Protein AF-A0A645CY74-F1 (afdb_monomer_lite)

Structure (mmCIF, N/CA/C/O backbone):
data_AF-A0A645CY74-F1
#
_entry.id   AF-A0A645CY74-F1
#
loop_
_atom_site.group_PDB
_atom_site.id
_atom_site.type_symbol
_atom_site.label_atom_id
_atom_site.label_alt_id
_atom_site.label_comp_id
_atom_site.label_asym_id
_atom_site.label_entity_id
_atom_site.label_seq_id
_atom_site.pdbx_PDB_ins_code
_atom_site.Cartn_x
_atom_site.Cartn_y
_atom_site.Cartn_z
_atom_site.occupancy
_atom_site.B_iso_or_equiv
_atom_site.auth_seq_id
_atom_site.auth_comp_id
_atom_site.auth_asym_id
_atom_site.auth_atom_id
_atom_site.pdbx_PDB_model_num
ATOM 1 N N . MET A 1 1 ? -4.296 3.005 2.859 1.00 95.19 1 MET A N 1
ATOM 2 C CA . MET A 1 1 ? -3.218 2.647 1.909 1.00 95.19 1 MET A CA 1
ATOM 3 C C . MET A 1 1 ? -1.986 3.445 2.280 1.00 95.19 1 MET A C 1
ATOM 5 O O . MET A 1 1 ? -2.137 4.569 2.736 1.00 95.19 1 MET A O 1
ATOM 9 N N . TYR A 1 2 ? -0.799 2.882 2.105 1.00 97.38 2 TYR A N 1
ATOM 10 C CA . TYR A 1 2 ? 0.465 3.506 2.469 1.00 97.38 2 TYR A CA 1
ATOM 11 C C . TYR A 1 2 ? 1.407 3.487 1.275 1.00 97.38 2 TYR A C 1
ATOM 13 O O . TYR A 1 2 ? 1.542 2.454 0.622 1.00 97.38 2 TYR A O 1
ATOM 21 N N . VAL A 1 3 ? 2.042 4.623 1.000 1.00 97.75 3 VAL A N 1
ATOM 22 C CA . VAL A 1 3 ? 2.961 4.824 -0.131 1.00 97.75 3 VAL A CA 1
ATOM 23 C C . VAL A 1 3 ? 4.237 5.529 0.331 1.00 97.75 3 VAL A C 1
ATOM 25 O O . VAL A 1 3 ? 4.358 5.931 1.493 1.00 97.75 3 VAL A O 1
ATOM 28 N N . GLU A 1 4 ? 5.208 5.677 -0.566 1.00 97.38 4 GLU A N 1
ATOM 29 C CA . GLU A 1 4 ? 6.391 6.507 -0.324 1.00 97.38 4 GLU A CA 1
ATOM 30 C C . GLU A 1 4 ? 6.014 7.980 -0.085 1.00 97.38 4 GLU A C 1
ATOM 32 O O . GLU A 1 4 ? 5.143 8.546 -0.752 1.00 97.38 4 GLU A O 1
ATOM 37 N N . GLY A 1 5 ? 6.679 8.614 0.882 1.00 94.81 5 GLY A N 1
ATOM 38 C CA . GLY A 1 5 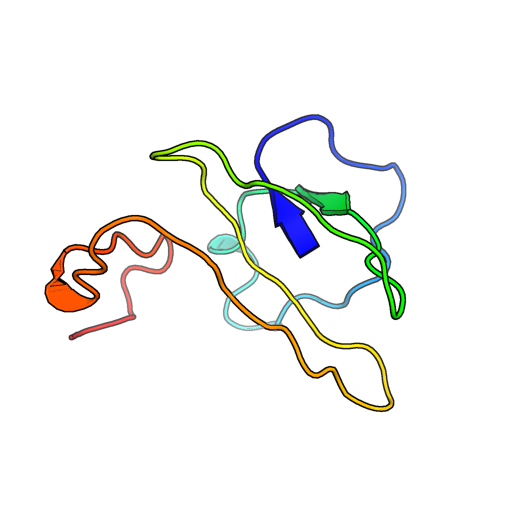? 6.493 10.024 1.214 1.00 94.81 5 GLY A CA 1
ATOM 39 C C . GLY A 1 5 ? 6.561 10.292 2.714 1.00 94.81 5 GLY A C 1
ATOM 40 O O . GLY A 1 5 ? 7.082 9.478 3.473 1.00 94.81 5 GLY A O 1
ATOM 41 N N . GLU A 1 6 ? 6.038 11.450 3.115 1.00 94.06 6 GLU A N 1
ATOM 42 C CA . GLU A 1 6 ? 6.040 11.912 4.503 1.00 94.06 6 GLU A CA 1
ATOM 43 C C . GLU A 1 6 ? 5.150 11.037 5.395 1.00 94.06 6 GLU A C 1
ATOM 45 O O . GLU A 1 6 ? 3.987 10.776 5.077 1.00 94.06 6 GLU A O 1
ATOM 50 N N . GLU A 1 7 ? 5.729 10.564 6.496 1.00 93.62 7 GLU A N 1
ATOM 51 C CA . GLU A 1 7 ? 5.057 9.758 7.512 1.00 93.62 7 GLU A CA 1
ATOM 52 C C . GLU A 1 7 ? 4.175 10.652 8.400 1.00 93.62 7 GLU A C 1
ATOM 54 O O . GLU A 1 7 ? 4.640 11.706 8.840 1.00 93.62 7 GLU A O 1
ATOM 59 N N . PRO A 1 8 ? 2.911 10.271 8.665 1.00 91.94 8 PRO A N 1
ATOM 60 C CA . PRO A 1 8 ? 2.072 11.000 9.608 1.00 91.94 8 PRO A CA 1
ATOM 61 C C . PRO A 1 8 ? 2.587 10.826 11.043 1.00 91.94 8 PRO A C 1
ATOM 63 O O . PRO A 1 8 ? 3.259 9.849 11.362 1.00 91.94 8 PRO A O 1
ATOM 66 N N . GLU A 1 9 ? 2.202 11.731 11.945 1.00 91.00 9 GLU A N 1
ATOM 67 C CA . GLU A 1 9 ? 2.542 11.612 13.373 1.00 91.00 9 GLU A CA 1
ATOM 68 C C . GLU A 1 9 ? 1.972 10.337 14.016 1.00 91.00 9 GLU A C 1
ATOM 70 O O . GLU A 1 9 ? 2.556 9.789 14.951 1.00 91.00 9 GLU A O 1
ATOM 75 N N . VAL A 1 10 ? 0.822 9.867 13.520 1.00 91.19 10 VAL A N 1
ATOM 76 C CA . VAL A 1 10 ? 0.116 8.681 14.010 1.00 91.19 10 VAL A CA 1
ATOM 77 C C . VAL A 1 10 ? -0.399 7.881 12.816 1.00 91.19 10 VAL A C 1
ATOM 79 O O . VAL A 1 10 ? -1.017 8.444 11.914 1.00 91.19 10 VAL A O 1
ATOM 82 N N . LEU A 1 11 ? -0.160 6.568 12.821 1.00 91.94 11 LEU A N 1
ATOM 83 C CA . LEU A 1 11 ? -0.695 5.638 11.824 1.00 91.94 11 LEU A CA 1
ATOM 84 C C . LEU A 1 11 ? -2.081 5.147 12.248 1.00 91.94 11 LEU A C 1
ATOM 86 O O . LEU A 1 11 ? -2.288 4.807 13.411 1.00 91.94 11 LEU A O 1
ATOM 90 N N . SER A 1 12 ? -3.003 5.034 11.293 1.00 92.31 12 SER A N 1
ATOM 91 C CA . SER A 1 12 ? -4.347 4.490 11.531 1.00 92.31 12 SER A CA 1
ATOM 92 C C . SER A 1 12 ? -4.397 2.953 11.532 1.00 92.31 12 SER A C 1
ATOM 94 O O . SER A 1 12 ? -5.465 2.377 11.726 1.00 92.31 12 SER A O 1
ATOM 96 N N . CYS A 1 13 ? -3.271 2.281 11.281 1.00 91.81 13 CYS A N 1
ATOM 97 C CA . CYS A 1 13 ? -3.165 0.828 11.139 1.00 91.81 13 CYS A CA 1
ATOM 98 C C . CYS A 1 13 ? -2.262 0.187 12.195 1.00 91.81 13 CYS A C 1
ATOM 100 O O . CYS A 1 13 ? -1.332 0.816 12.706 1.00 91.81 13 CYS A O 1
ATOM 102 N N . GLU A 1 14 ? -2.425 -1.122 12.380 1.00 91.31 14 GLU A N 1
ATOM 103 C CA . GLU A 1 14 ? -1.474 -1.952 13.120 1.00 91.31 14 GLU A CA 1
ATOM 104 C C . GLU A 1 14 ? -0.624 -2.789 12.158 1.00 91.31 14 GLU A C 1
ATOM 106 O O . GLU A 1 14 ? -1.142 -3.508 11.297 1.00 91.31 14 GLU A O 1
ATOM 111 N N . LEU A 1 15 ? 0.701 -2.702 12.302 1.00 92.38 15 LEU A N 1
ATOM 112 C CA . LEU A 1 15 ? 1.631 -3.502 11.510 1.00 92.38 15 LEU A CA 1
ATOM 113 C C . LEU A 1 15 ? 1.732 -4.926 12.073 1.00 92.38 15 LEU A C 1
ATOM 115 O O . LEU A 1 15 ? 1.900 -5.081 13.285 1.00 92.38 15 LEU A O 1
ATOM 119 N N . PRO A 1 16 ? 1.753 -5.964 11.217 1.00 90.56 16 PRO A N 1
ATOM 120 C CA . PRO A 1 16 ? 1.937 -7.337 11.671 1.00 90.56 16 PRO A CA 1
ATOM 121 C C . PRO A 1 16 ? 3.245 -7.498 12.455 1.00 90.56 16 PRO A C 1
ATOM 123 O O . PRO A 1 16 ? 4.320 -7.247 11.905 1.00 90.56 16 PRO A O 1
ATOM 126 N N . GLU A 1 17 ? 3.158 -7.956 13.708 1.00 88.56 17 GLU A N 1
ATOM 127 C CA . GLU A 1 17 ? 4.283 -8.028 14.661 1.00 88.56 17 GLU A CA 1
ATOM 128 C C . GLU A 1 17 ? 5.535 -8.694 14.071 1.00 88.56 17 GLU A C 1
ATOM 130 O O . GLU A 1 17 ? 6.642 -8.175 14.182 1.00 88.56 17 GLU A O 1
ATOM 135 N N . ASN A 1 18 ? 5.356 -9.803 13.351 1.00 87.81 18 ASN A N 1
ATOM 136 C CA . ASN A 1 18 ? 6.466 -10.597 12.821 1.00 87.81 18 ASN A CA 1
ATOM 137 C C . ASN A 1 18 ? 7.121 -10.022 11.553 1.00 87.81 18 ASN A C 1
ATOM 139 O O . ASN A 1 18 ? 8.121 -10.565 11.097 1.00 87.81 18 ASN A O 1
ATOM 143 N N . ASN A 1 19 ? 6.571 -8.956 10.962 1.00 87.94 19 ASN A N 1
ATOM 144 C CA . ASN A 1 19 ? 7.030 -8.421 9.676 1.00 87.94 19 ASN A CA 1
ATOM 145 C C . ASN A 1 19 ? 7.196 -6.893 9.669 1.00 87.94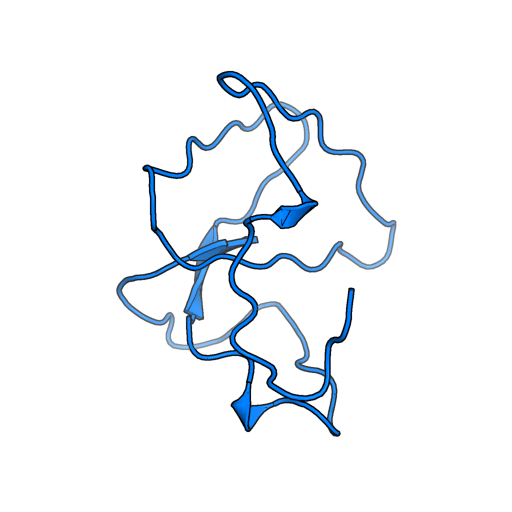 19 ASN A C 1
ATOM 147 O O . ASN A 1 19 ? 7.414 -6.324 8.598 1.00 87.94 19 ASN A O 1
ATOM 151 N N . GLN A 1 20 ? 7.121 -6.216 10.822 1.00 88.69 20 GLN A N 1
ATOM 152 C CA . GLN A 1 20 ? 7.110 -4.745 10.914 1.00 88.69 20 GLN A CA 1
ATOM 153 C C . GLN A 1 20 ? 8.269 -4.068 10.162 1.00 88.69 20 GLN A C 1
ATOM 155 O O . GLN A 1 20 ? 8.069 -3.035 9.527 1.00 88.69 20 GLN A O 1
ATOM 160 N N . THR A 1 21 ? 9.459 -4.678 10.167 1.00 91.69 21 THR A N 1
ATOM 161 C CA . THR A 1 21 ? 10.666 -4.162 9.494 1.00 91.69 21 THR A CA 1
ATOM 162 C C . THR A 1 21 ? 10.580 -4.171 7.965 1.00 91.69 21 THR A C 1
ATOM 164 O O . THR A 1 21 ? 11.320 -3.447 7.307 1.00 91.69 21 THR A O 1
ATOM 167 N N . THR A 1 22 ? 9.681 -4.972 7.388 1.00 95.19 22 THR A N 1
ATOM 168 C CA . THR A 1 22 ? 9.515 -5.107 5.929 1.00 95.19 22 THR A CA 1
ATOM 169 C C . THR A 1 22 ? 8.494 -4.130 5.351 1.00 95.19 22 THR A C 1
ATOM 171 O O . THR A 1 22 ? 8.513 -3.840 4.155 1.00 95.19 22 THR A O 1
ATOM 174 N N . TYR A 1 23 ? 7.645 -3.550 6.199 1.00 95.06 23 TYR A N 1
ATOM 175 C CA . TYR A 1 23 ? 6.809 -2.417 5.834 1.00 95.06 23 TYR A CA 1
ATOM 176 C C . TYR A 1 23 ? 7.665 -1.165 6.003 1.00 95.06 23 TYR A C 1
ATOM 178 O O . TYR A 1 23 ? 7.843 -0.706 7.124 1.00 95.06 23 TYR A O 1
ATOM 186 N N . THR A 1 24 ? 8.204 -0.593 4.927 1.00 95.44 24 THR A N 1
ATOM 187 C CA . THR A 1 24 ? 9.156 0.540 5.018 1.00 95.44 24 THR A CA 1
ATOM 188 C C . THR A 1 24 ? 8.567 1.896 4.636 1.00 95.44 24 THR A C 1
ATOM 190 O O . THR A 1 24 ? 9.263 2.899 4.718 1.00 95.44 24 THR A O 1
ATOM 193 N N . VAL A 1 25 ? 7.315 1.940 4.175 1.00 96.38 25 VAL A N 1
ATOM 194 C CA . VAL A 1 25 ? 6.646 3.173 3.727 1.00 96.38 25 VAL A CA 1
ATOM 195 C C . VAL A 1 25 ? 5.411 3.460 4.572 1.00 96.38 25 VAL A C 1
ATOM 197 O O . VAL A 1 25 ? 4.782 2.520 5.076 1.00 96.38 25 VAL A O 1
ATOM 200 N N . ARG A 1 26 ? 5.116 4.748 4.781 1.00 96.12 26 ARG A N 1
ATOM 201 C CA . ARG A 1 26 ? 4.224 5.211 5.857 1.00 96.12 26 ARG A CA 1
ATOM 202 C C . ARG A 1 26 ? 3.319 6.387 5.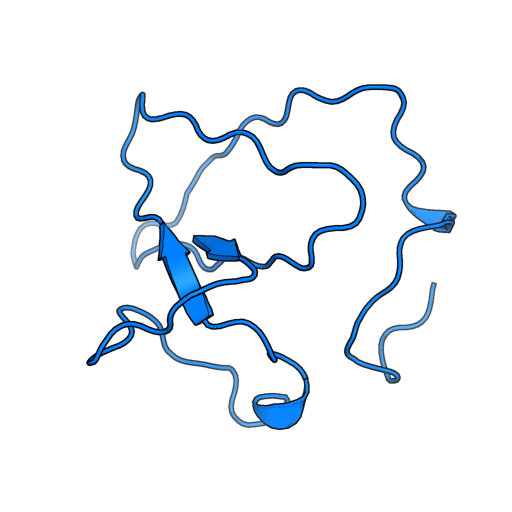498 1.00 96.12 26 ARG A C 1
ATOM 204 O O . ARG A 1 26 ? 2.439 6.692 6.294 1.00 96.12 26 ARG A O 1
ATOM 211 N N . LYS A 1 27 ? 3.457 7.014 4.323 1.00 96.94 27 LYS A N 1
ATOM 212 C CA . LYS A 1 27 ? 2.542 8.091 3.917 1.00 96.94 27 LYS A CA 1
ATOM 213 C C . LYS A 1 27 ? 1.131 7.539 3.775 1.00 96.94 27 LYS A C 1
ATOM 215 O O . LYS A 1 27 ? 0.872 6.742 2.874 1.00 96.94 27 LYS A O 1
ATOM 220 N N . GLU A 1 28 ? 0.241 7.960 4.665 1.00 97.12 28 GLU A N 1
ATOM 221 C CA . GLU A 1 28 ? -1.105 7.411 4.779 1.00 97.12 28 GLU A CA 1
ATOM 222 C C . GLU A 1 28 ? -2.085 8.087 3.818 1.00 97.12 28 GLU A C 1
ATOM 224 O O . GLU A 1 28 ? -2.239 9.307 3.797 1.00 97.12 28 GLU A O 1
ATOM 229 N N . ILE A 1 29 ? -2.786 7.260 3.045 1.00 96.62 29 ILE A N 1
ATOM 230 C CA . ILE A 1 29 ? -3.916 7.632 2.200 1.00 96.62 29 ILE A CA 1
ATOM 231 C C . ILE A 1 29 ? -5.142 6.854 2.688 1.00 96.62 29 ILE A C 1
ATOM 233 O O . ILE A 1 29 ? -5.225 5.628 2.528 1.00 96.62 29 ILE A O 1
ATOM 237 N N . VAL A 1 30 ? -6.100 7.562 3.287 1.00 96.25 30 VAL A N 1
ATOM 238 C CA . VAL A 1 30 ? -7.389 6.994 3.707 1.00 96.25 30 VAL A CA 1
ATOM 239 C C . VAL A 1 30 ? -8.344 7.018 2.519 1.00 96.25 30 VAL A C 1
ATOM 241 O O . VAL A 1 30 ? -8.702 8.091 2.044 1.00 96.25 30 VAL A O 1
ATOM 244 N N . LEU A 1 31 ? -8.757 5.837 2.055 1.00 97.19 31 LEU A N 1
ATOM 245 C CA . LEU A 1 31 ? -9.697 5.677 0.944 1.00 97.19 31 LEU A CA 1
ATOM 246 C C . LEU A 1 31 ? -11.071 5.282 1.485 1.00 97.19 31 LEU A C 1
ATOM 248 O O . LEU A 1 31 ? -11.216 4.226 2.104 1.00 97.19 31 LEU A O 1
ATOM 252 N N . ARG A 1 32 ? -12.074 6.132 1.262 1.00 96.62 32 ARG A N 1
ATOM 253 C CA . ARG A 1 32 ? -13.488 5.850 1.538 1.00 96.62 32 ARG A CA 1
ATOM 254 C C . ARG A 1 32 ? -14.198 5.386 0.259 1.00 96.62 32 ARG A C 1
ATOM 256 O O . ARG A 1 32 ? -13.657 5.543 -0.834 1.00 96.62 32 ARG A O 1
ATOM 263 N N . PRO A 1 33 ? -15.413 4.814 0.353 1.00 97.75 33 PRO A N 1
ATOM 264 C CA . PRO A 1 33 ? -16.178 4.448 -0.835 1.00 97.75 33 PRO A CA 1
ATOM 265 C C . PRO A 1 33 ? -16.346 5.632 -1.799 1.00 97.75 33 PRO A C 1
ATOM 267 O O . PRO A 1 33 ? -16.874 6.673 -1.414 1.00 97.75 33 PRO A O 1
ATOM 270 N N . GLY A 1 34 ? -15.908 5.452 -3.047 1.00 97.38 34 GLY A N 1
ATOM 271 C CA . GLY A 1 34 ? -15.924 6.483 -4.090 1.00 97.38 34 GLY A CA 1
ATOM 272 C C . GLY A 1 34 ? -14.621 7.275 -4.234 1.00 97.38 34 GLY A C 1
ATOM 273 O O . GLY A 1 34 ? -14.439 7.925 -5.262 1.00 97.38 34 GLY A O 1
ATOM 274 N N . ASP A 1 35 ? -13.704 7.188 -3.266 1.00 98.19 35 ASP A N 1
ATOM 275 C CA . ASP A 1 35 ? -12.381 7.799 -3.384 1.00 98.19 35 ASP A CA 1
ATOM 276 C C . ASP A 1 35 ? -11.501 7.003 -4.353 1.00 98.19 35 ASP A C 1
ATOM 278 O O . ASP A 1 35 ? -11.591 5.777 -4.459 1.00 98.19 35 ASP A O 1
ATOM 282 N N . GLN A 1 36 ? -10.601 7.715 -5.027 1.00 98.06 36 GLN A N 1
ATOM 283 C CA . GLN A 1 36 ? -9.636 7.134 -5.951 1.00 98.06 36 GLN A CA 1
ATOM 284 C C . GLN A 1 36 ? -8.236 7.663 -5.652 1.00 98.06 36 GLN A C 1
ATOM 286 O O . GLN A 1 36 ? -8.053 8.831 -5.308 1.00 98.06 36 GLN A O 1
ATOM 291 N N . TYR A 1 37 ? -7.240 6.802 -5.845 1.00 97.75 37 TYR A N 1
ATOM 292 C CA . TYR A 1 37 ? -5.838 7.183 -5.812 1.00 97.75 37 TYR A CA 1
ATOM 293 C C . TYR A 1 37 ? -5.056 6.444 -6.895 1.00 97.75 37 TYR A C 1
ATOM 295 O O . TYR A 1 37 ? -5.270 5.252 -7.106 1.00 97.75 37 TYR A O 1
ATOM 303 N N . THR A 1 38 ? -4.143 7.153 -7.557 1.00 97.62 38 THR A N 1
ATOM 304 C CA . THR A 1 38 ? -3.236 6.585 -8.559 1.00 97.62 38 THR A CA 1
ATOM 305 C C . THR A 1 38 ? -1.861 6.405 -7.937 1.00 97.62 38 THR A C 1
ATOM 307 O O . THR A 1 38 ? -1.281 7.361 -7.424 1.00 97.62 38 THR A O 1
ATOM 310 N N . ILE A 1 39 ? -1.344 5.180 -7.982 1.00 97.00 39 ILE A N 1
ATOM 311 C CA . ILE A 1 39 ? 0.026 4.874 -7.575 1.00 97.00 39 ILE A CA 1
ATOM 312 C C . ILE A 1 39 ? 0.910 5.010 -8.813 1.00 97.00 39 ILE A C 1
ATOM 314 O O . ILE A 1 39 ? 0.661 4.362 -9.828 1.00 97.00 39 ILE A O 1
ATOM 318 N N . GLU A 1 40 ? 1.926 5.864 -8.732 1.00 95.94 40 GLU A N 1
ATOM 319 C CA . GLU A 1 40 ? 2.891 6.022 -9.820 1.00 95.94 40 GLU A CA 1
ATOM 320 C C . GLU A 1 40 ? 3.761 4.759 -9.982 1.00 95.94 40 GLU A C 1
ATOM 322 O O . GLU A 1 40 ? 3.992 4.035 -9.005 1.00 95.94 40 GLU A O 1
ATOM 327 N N . PRO A 1 41 ? 4.281 4.480 -11.193 1.00 95.50 41 PRO A N 1
ATOM 328 C CA . PRO A 1 41 ? 5.130 3.318 -11.432 1.00 95.50 41 PRO A CA 1
ATOM 329 C C . PRO A 1 41 ? 6.331 3.250 -10.482 1.00 95.50 41 PRO A C 1
ATOM 331 O O . PRO A 1 41 ? 6.960 4.264 -10.181 1.00 95.50 41 PRO A O 1
ATOM 334 N N . ASN A 1 42 ? 6.698 2.032 -10.074 1.00 94.81 42 ASN A N 1
ATOM 335 C CA . ASN A 1 42 ? 7.845 1.745 -9.201 1.00 94.81 42 ASN A CA 1
ATOM 336 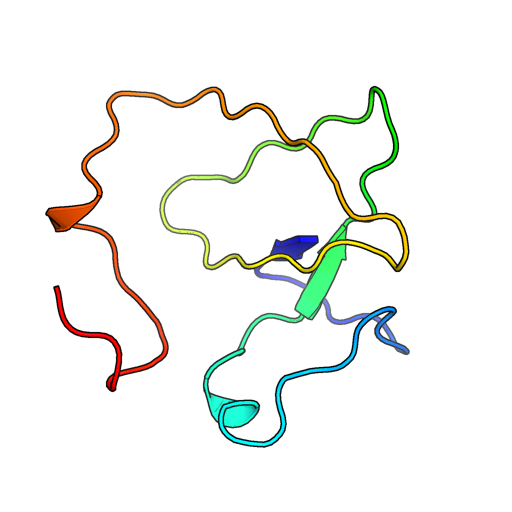C C . ASN A 1 42 ? 7.797 2.400 -7.807 1.00 94.81 42 ASN A C 1
ATOM 338 O O . ASN A 1 42 ? 8.834 2.506 -7.154 1.00 94.81 42 ASN A O 1
ATOM 342 N N . ILE A 1 43 ? 6.616 2.803 -7.329 1.00 96.69 43 ILE A N 1
ATOM 343 C CA . ILE A 1 43 ? 6.427 3.270 -5.953 1.00 96.69 43 ILE A CA 1
ATOM 344 C C . ILE A 1 43 ? 6.046 2.101 -5.048 1.00 96.69 43 ILE A C 1
ATOM 346 O O . ILE A 1 43 ? 5.060 1.395 -5.291 1.00 96.69 43 ILE A O 1
ATOM 350 N N . LYS A 1 44 ? 6.790 1.925 -3.950 1.00 97.88 44 LYS A N 1
ATOM 351 C CA . LYS A 1 44 ? 6.417 0.961 -2.910 1.00 97.88 44 LYS A CA 1
ATOM 352 C C . LYS A 1 44 ? 5.089 1.351 -2.282 1.00 97.88 44 LYS A C 1
ATOM 354 O O . LYS A 1 44 ? 4.887 2.496 -1.873 1.00 97.88 44 LYS A O 1
ATOM 359 N N . HIS A 1 45 ? 4.216 0.367 -2.132 1.00 97.88 45 HIS A N 1
ATOM 360 C CA . HIS A 1 45 ? 2.914 0.562 -1.526 1.00 97.88 45 HIS A CA 1
ATOM 361 C C . HIS A 1 45 ? 2.432 -0.706 -0.822 1.00 97.88 45 HIS A C 1
ATOM 363 O O . HIS A 1 45 ? 2.882 -1.813 -1.109 1.00 97.88 45 HIS A O 1
ATOM 369 N N . TRP A 1 46 ? 1.527 -0.528 0.133 1.00 97.19 46 TRP A N 1
ATOM 370 C CA . TRP A 1 46 ? 0.791 -1.605 0.792 1.00 97.19 46 TRP A CA 1
ATOM 371 C C . TRP A 1 46 ? -0.513 -1.044 1.368 1.00 97.19 46 TRP A C 1
ATOM 373 O O . TRP A 1 46 ? -0.689 0.172 1.490 1.00 97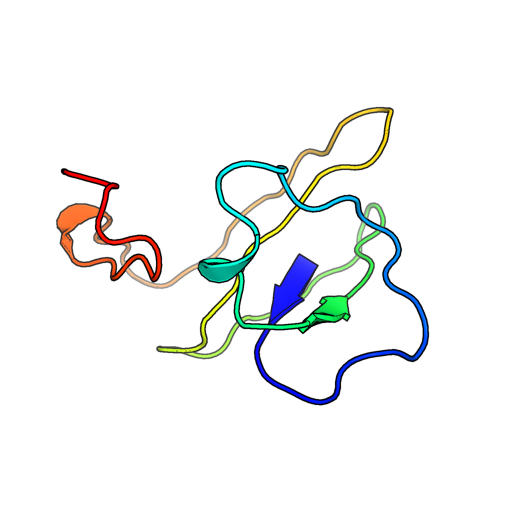.19 46 TRP A O 1
ATOM 383 N N . PHE A 1 47 ? -1.465 -1.901 1.722 1.00 97.12 47 PHE A N 1
ATOM 384 C CA . PHE A 1 47 ? -2.715 -1.456 2.330 1.00 97.12 47 PHE A CA 1
ATOM 385 C C . PHE A 1 47 ? -3.243 -2.461 3.348 1.00 97.12 47 PHE A C 1
ATOM 387 O O . PHE A 1 47 ? -2.960 -3.652 3.284 1.00 97.12 47 PHE A O 1
ATOM 394 N N . GLN A 1 48 ? -4.026 -1.943 4.287 1.00 96.81 48 GLN A N 1
ATOM 395 C CA . GLN A 1 48 ? -4.787 -2.705 5.264 1.00 96.81 48 GLN A CA 1
ATOM 396 C C . GLN A 1 48 ? -6.226 -2.187 5.207 1.00 96.81 48 GLN A C 1
ATOM 398 O O . GLN A 1 48 ? -6.445 -0.977 5.105 1.00 96.81 48 GLN A O 1
ATOM 403 N N . ALA A 1 49 ? -7.194 -3.102 5.199 1.00 96.88 49 ALA A N 1
ATOM 404 C CA . ALA A 1 49 ? -8.603 -2.747 5.291 1.00 96.88 49 ALA A CA 1
ATOM 405 C C . ALA A 1 49 ? -8.972 -2.372 6.735 1.00 96.88 49 ALA A C 1
ATOM 407 O O . ALA A 1 49 ? -8.322 -2.821 7.676 1.00 96.88 49 ALA A O 1
ATOM 408 N N . GLY A 1 50 ? -10.030 -1.577 6.905 1.00 94.38 50 GLY A N 1
ATOM 409 C CA . GLY A 1 50 ? -10.602 -1.322 8.229 1.00 94.38 50 GLY A CA 1
ATOM 410 C C . GLY A 1 50 ? -11.339 -2.543 8.794 1.00 94.38 50 GLY A C 1
ATOM 411 O O . GLY A 1 50 ? -11.417 -3.593 8.157 1.00 94.38 50 GLY A O 1
ATOM 412 N N . GLU A 1 51 ? -11.944 -2.380 9.971 1.00 94.81 51 GLU A N 1
ATOM 413 C CA . GLU A 1 51 ? -12.617 -3.458 10.721 1.00 94.81 51 GLU A CA 1
ATOM 414 C C . GLU A 1 51 ? -13.718 -4.190 9.935 1.00 94.81 51 GLU A C 1
ATOM 416 O O . GLU A 1 51 ? -13.959 -5.375 10.150 1.00 94.81 51 GLU A O 1
ATOM 421 N N . THR A 1 52 ? -14.384 -3.506 9.003 1.00 96.00 52 THR A N 1
ATOM 422 C CA . THR A 1 52 ? -15.456 -4.072 8.169 1.00 96.00 52 THR A CA 1
ATOM 423 C C . THR A 1 52 ? -14.968 -4.604 6.818 1.00 96.00 52 THR A C 1
ATOM 425 O O . THR A 1 52 ? -15.781 -5.006 5.984 1.00 96.00 52 THR A O 1
ATOM 428 N N . GLY A 1 53 ? -13.653 -4.630 6.589 1.00 96.88 53 GLY A N 1
ATOM 429 C CA . GLY A 1 53 ? -13.057 -4.987 5.306 1.00 96.88 53 GLY A CA 1
ATOM 430 C C . GLY A 1 53 ? -13.140 -3.862 4.266 1.00 96.88 53 GLY A C 1
ATOM 431 O O . GLY A 1 53 ? -13.554 -2.739 4.549 1.00 96.88 53 GLY A O 1
ATOM 432 N N . ALA A 1 54 ? -12.695 -4.159 3.044 1.00 97.06 54 ALA A N 1
ATOM 433 C CA . ALA A 1 54 ? -12.741 -3.237 1.912 1.00 97.06 54 ALA A CA 1
ATOM 434 C C . ALA A 1 54 ? -12.834 -4.009 0.589 1.00 97.06 54 ALA A C 1
ATOM 436 O O . ALA A 1 54 ? -12.277 -5.098 0.460 1.00 97.06 54 ALA A O 1
ATOM 437 N N . VAL A 1 55 ? -13.499 -3.413 -0.401 1.00 97.62 55 VAL A N 1
ATOM 438 C CA . VAL A 1 55 ? -13.437 -3.838 -1.805 1.00 97.62 55 VAL A CA 1
ATOM 439 C C . VAL A 1 55 ? -12.775 -2.711 -2.582 1.00 97.62 55 VAL A C 1
ATOM 441 O O . VAL A 1 55 ? -13.235 -1.572 -2.528 1.00 97.62 55 VAL A O 1
ATOM 444 N N . VAL A 1 56 ? -11.693 -3.029 -3.287 1.00 97.62 56 VAL A N 1
ATOM 445 C CA . VAL A 1 56 ? -10.921 -2.078 -4.090 1.00 97.62 56 VAL A CA 1
ATOM 446 C C . VAL A 1 56 ? -10.910 -2.583 -5.525 1.00 97.62 56 VAL A C 1
ATOM 448 O O . VAL A 1 56 ? -10.728 -3.773 -5.762 1.00 97.62 56 VAL A O 1
ATOM 451 N N . THR A 1 57 ? -11.151 -1.687 -6.479 1.00 97.88 57 THR A N 1
ATOM 452 C CA . THR A 1 57 ? -11.004 -1.987 -7.907 1.00 97.88 57 THR A CA 1
ATOM 453 C C . THR A 1 57 ? -9.695 -1.389 -8.391 1.00 97.88 57 THR A C 1
ATOM 455 O O . THR A 1 57 ? -9.451 -0.203 -8.173 1.00 97.88 57 THR A O 1
ATOM 458 N N . GLU A 1 58 ? -8.867 -2.200 -9.038 1.00 97.38 58 GLU A N 1
ATOM 459 C CA . GLU A 1 58 ? -7.627 -1.752 -9.663 1.00 97.38 58 GLU A CA 1
ATOM 460 C C . GLU A 1 58 ? -7.854 -1.476 -11.153 1.00 97.38 58 GLU A C 1
ATOM 462 O O . GLU A 1 58 ? -8.475 -2.271 -11.860 1.00 97.38 58 GLU A O 1
ATOM 467 N N . PHE A 1 59 ? -7.319 -0.351 -11.626 1.00 97.25 59 PHE A N 1
ATOM 468 C CA . PHE A 1 59 ? -7.162 -0.056 -13.044 1.00 97.25 59 PHE A CA 1
ATOM 469 C C . PHE A 1 59 ? -5.685 0.228 -13.300 1.00 97.25 59 PHE A C 1
ATOM 471 O O . PHE A 1 59 ? -5.142 1.198 -12.771 1.00 97.25 59 PHE A O 1
ATOM 478 N N . SER A 1 60 ? -5.047 -0.606 -14.112 1.00 96.31 60 SER A N 1
ATOM 479 C CA . SER A 1 60 ? -3.619 -0.526 -14.407 1.00 96.31 60 SER A CA 1
ATOM 480 C C . SER A 1 60 ? -3.360 -0.671 -15.910 1.00 96.31 60 SER A C 1
ATOM 482 O O . SER A 1 60 ? -4.254 -0.976 -16.706 1.00 96.31 60 SER A O 1
ATOM 484 N N . SER A 1 61 ? -2.120 -0.402 -16.323 1.00 94.44 61 SER A N 1
ATOM 485 C CA . SER A 1 61 ? -1.602 -0.948 -17.582 1.00 94.44 61 SER A CA 1
ATOM 486 C C . SER A 1 61 ? -1.505 -2.480 -17.491 1.00 94.44 61 SER A C 1
ATOM 488 O O . SER A 1 61 ? -1.998 -3.081 -16.544 1.00 94.44 61 SER A O 1
ATOM 490 N N . SER A 1 62 ? -0.859 -3.145 -18.451 1.00 96.00 62 SER A N 1
ATOM 491 C CA . SER A 1 62 ? -0.636 -4.594 -18.359 1.00 96.00 62 SER A CA 1
ATOM 492 C C . SER A 1 62 ? 0.003 -4.982 -17.018 1.00 96.00 62 SER A C 1
ATOM 494 O O . SER A 1 62 ? 1.072 -4.463 -16.696 1.00 96.00 62 SER A O 1
ATOM 496 N N . SER A 1 63 ? -0.650 -5.880 -16.271 1.00 92.44 63 SER A N 1
ATOM 497 C CA . SER A 1 63 ? -0.122 -6.446 -15.022 1.00 92.44 63 SER A CA 1
ATOM 498 C C . SER A 1 63 ? 0.742 -7.672 -15.304 1.00 92.44 63 SER A C 1
ATOM 500 O O . SER A 1 63 ? 0.396 -8.495 -16.157 1.00 92.44 63 SER A O 1
ATOM 502 N N . ASP A 1 64 ? 1.847 -7.790 -14.574 1.00 93.38 64 ASP A N 1
ATOM 503 C CA . ASP A 1 64 ? 2.718 -8.965 -14.556 1.00 93.38 64 ASP A CA 1
ATOM 504 C C . ASP A 1 64 ? 3.189 -9.247 -13.125 1.00 93.38 64 ASP A C 1
ATOM 506 O O . ASP A 1 64 ? 4.303 -8.894 -12.722 1.00 93.38 64 ASP A O 1
ATOM 510 N N . ASP A 1 65 ? 2.326 -9.916 -12.366 1.00 90.62 65 ASP A N 1
ATOM 511 C CA . ASP A 1 65 ? 2.532 -10.235 -10.953 1.00 90.62 65 ASP A CA 1
ATOM 512 C C . ASP A 1 65 ? 3.833 -11.025 -10.711 1.00 90.62 65 ASP A C 1
ATOM 514 O O . ASP A 1 65 ? 4.427 -10.946 -9.635 1.00 90.62 65 ASP A O 1
ATOM 518 N N . ALA A 1 66 ? 4.324 -11.785 -11.702 1.00 91.38 66 ALA A N 1
ATOM 519 C CA . ALA A 1 66 ? 5.564 -12.553 -11.577 1.00 91.38 66 ALA A CA 1
ATOM 520 C C . ALA A 1 66 ? 6.801 -11.650 -11.438 1.00 91.38 66 ALA A C 1
ATOM 522 O O . ALA A 1 66 ? 7.804 -12.076 -10.856 1.00 91.38 66 ALA A O 1
ATOM 523 N N . SER A 1 67 ? 6.719 -10.408 -11.919 1.00 91.81 67 SER A N 1
ATOM 524 C CA . SER A 1 67 ? 7.807 -9.428 -11.924 1.00 91.81 67 SER A CA 1
ATOM 525 C C . SER A 1 67 ? 7.828 -8.484 -10.717 1.00 91.81 67 SER A C 1
ATOM 527 O O . SER A 1 67 ? 8.830 -7.801 -10.504 1.00 91.81 67 SER A O 1
ATOM 529 N N . ASP A 1 68 ? 6.772 -8.475 -9.897 1.00 93.50 68 ASP A N 1
ATOM 530 C CA . ASP A 1 68 ? 6.650 -7.576 -8.746 1.00 93.50 68 ASP A CA 1
ATOM 531 C C . ASP A 1 68 ? 7.861 -7.695 -7.792 1.00 93.50 68 ASP A C 1
ATOM 533 O O . ASP A 1 68 ? 8.503 -8.740 -7.678 1.00 93.50 68 ASP A O 1
ATOM 537 N N . ILE A 1 69 ? 8.185 -6.671 -7.011 1.00 94.44 69 ILE A N 1
ATOM 538 C CA . ILE A 1 69 ? 9.302 -6.751 -6.053 1.00 94.44 69 ILE A CA 1
ATOM 539 C C . ILE A 1 69 ? 8.764 -6.504 -4.650 1.00 94.44 69 ILE A C 1
ATOM 541 O O . ILE A 1 69 ? 8.387 -5.387 -4.303 1.00 94.44 69 ILE A O 1
ATOM 545 N N . PHE A 1 70 ? 8.750 -7.550 -3.822 1.00 96.44 70 PHE A N 1
ATOM 546 C CA . PHE A 1 70 ? 8.356 -7.433 -2.423 1.00 96.44 70 PHE A CA 1
ATOM 547 C C . PHE A 1 70 ? 9.535 -6.993 -1.556 1.00 96.44 70 PHE A C 1
ATOM 549 O O . PHE A 1 70 ? 10.632 -7.542 -1.638 1.00 96.44 70 PHE A O 1
ATOM 556 N N . THR A 1 71 ? 9.289 -6.041 -0.655 1.00 96.25 71 THR A N 1
ATOM 557 C CA . THR A 1 71 ? 10.283 -5.633 0.351 1.00 96.25 71 THR A CA 1
ATOM 558 C C . THR A 1 71 ? 10.588 -6.760 1.344 1.00 96.25 71 THR A C 1
ATOM 560 O 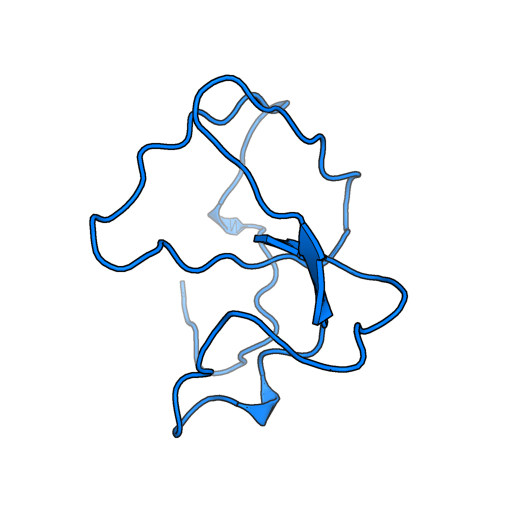O . THR A 1 71 ? 11.694 -6.823 1.876 1.00 96.25 71 THR A O 1
ATOM 563 N N . ASN A 1 72 ? 9.628 -7.653 1.608 1.00 95.44 72 ASN A N 1
ATOM 564 C CA . ASN A 1 72 ? 9.843 -8.811 2.471 1.00 95.44 72 ASN A CA 1
ATOM 565 C C . ASN A 1 72 ? 10.565 -9.933 1.694 1.00 95.44 72 ASN A C 1
ATOM 567 O O . ASN A 1 72 ? 9.944 -10.536 0.817 1.00 95.44 72 ASN A O 1
ATOM 571 N N . PRO A 1 73 ? 11.823 -10.275 2.037 1.00 92.06 73 PRO A N 1
ATOM 572 C CA . PRO A 1 73 ? 12.599 -11.284 1.313 1.00 92.06 73 PRO A CA 1
ATOM 573 C C . PRO A 1 73 ? 12.092 -12.719 1.525 1.00 92.06 73 PRO A C 1
ATOM 575 O O . PRO A 1 73 ? 12.526 -13.631 0.828 1.00 92.06 73 PRO A O 1
ATOM 578 N N . MET A 1 74 ? 11.199 -12.938 2.496 1.00 92.88 74 MET A N 1
ATOM 579 C CA . MET A 1 74 ? 10.610 -14.250 2.771 1.00 92.88 74 MET A CA 1
ATOM 580 C C . MET A 1 74 ? 9.453 -14.591 1.825 1.00 92.88 74 MET A C 1
ATOM 582 O O . MET A 1 74 ? 9.014 -15.739 1.800 1.00 92.88 74 MET A O 1
ATOM 586 N N . ILE A 1 75 ? 8.941 -13.616 1.065 1.00 92.00 75 ILE A N 1
ATOM 587 C CA . ILE A 1 75 ? 7.884 -13.847 0.079 1.00 92.00 75 ILE A CA 1
ATOM 588 C C . ILE A 1 75 ? 8.517 -14.464 -1.172 1.00 92.00 75 ILE A C 1
ATOM 590 O O . ILE A 1 75 ? 9.313 -13.824 -1.855 1.00 92.00 75 ILE A O 1
ATOM 594 N N . GLN A 1 76 ? 8.159 -15.718 -1.453 1.00 86.62 76 GLN A N 1
ATOM 595 C CA . GLN A 1 76 ? 8.564 -16.459 -2.650 1.00 86.62 76 GLN A CA 1
ATOM 596 C C . GLN A 1 76 ? 7.400 -16.531 -3.646 1.00 86.62 76 GLN A C 1
ATOM 598 O O . GLN A 1 76 ? 6.241 -16.541 -3.226 1.00 86.62 76 GLN A O 1
ATOM 603 N N . ARG A 1 77 ? 7.717 -16.588 -4.943 1.00 73.00 77 ARG A N 1
ATOM 604 C CA . ARG A 1 77 ? 6.760 -16.795 -6.038 1.00 73.00 77 ARG A CA 1
ATOM 605 C C . ARG A 1 77 ? 6.947 -18.154 -6.685 1.00 73.00 77 ARG A C 1
ATOM 607 O O . ARG A 1 77 ? 8.123 -18.564 -6.817 1.00 73.00 77 ARG A O 1
#

Organism: NCBI:txid1076179

Radius of gyration: 13.38 Å; chains: 1; bounding box: 29×29×33 Å

pLDDT: mean 94.48, std 3.77, range [73.0, 98.19]

Foldseek 3Di:
DWWADDADPDAPDDDDPVCNVQPPTHHDDDDDVPDDDDDDPPIDDDDDAPPVGDDDDDDDDDDDPVPDDGSDPPDDD

Sequence (77 aa):
MYVEGEEPEVLSCELPENNQTTYTVRKEIVLRPGDQYTIEPNIKHWFQAGETGAVVTEFSSSSDDASDIFTNPMIQR

InterPro domains:
  IPR010864 D-lyxose isomerase [PF07385] (20-71)
  IPR011051 RmlC-like cupin domain superfamily [SSF51182] (15-65)
  IPR014710 RmlC-like jelly roll fold [G3DSA:2.60.120.10] (1-77)

Secondary structure (DSSP, 8-state):
-EESSPPPSS-SSPPPGGGGGG----EE----TT---PPPTT--EE----TT--------SS--GGG---S-TT---